Protein AF-A0A2T3A189-F1 (afdb_monomer_lite)

Foldseek 3Di:
DEADDFDFDAACPDPLNVVLLVQLLVQLVNPPDDPVCSVVSLVPGDPVSNVRSNVRDDDLPDPCHPVDSDDDHDPCPPRNHGVVVCVVVVNDDDDDDDYDYDPQNPDDDD

InterPro domains:
  IPR029058 Alpha/Beta hydrolase fold [G3DSA:3.40.50.1820] (1-105)
  IPR029058 Alpha/Beta hydrolase fold [SSF53474] (2-104)

Structure (mmCIF, N/CA/C/O backbone):
data_AF-A0A2T3A189-F1
#
_entry.id   AF-A0A2T3A189-F1
#
loop_
_atom_site.group_PDB
_atom_site.id
_atom_site.type_symbol
_atom_site.label_atom_id
_atom_site.label_alt_id
_atom_site.label_comp_id
_atom_site.label_asym_id
_atom_site.label_entity_id
_atom_site.label_seq_id
_atom_site.pdbx_PDB_ins_code
_atom_site.Cartn_x
_atom_site.Cartn_y
_atom_site.Cartn_z
_atom_site.occupancy
_atom_site.B_iso_or_equiv
_atom_site.auth_seq_id
_atom_site.auth_comp_id
_atom_site.auth_asym_id
_atom_site.auth_atom_id
_atom_site.pdbx_PDB_model_num
ATOM 1 N N . MET A 1 1 ? 0.989 -3.117 -21.822 1.00 95.06 1 MET A N 1
ATOM 2 C CA . MET A 1 1 ? 0.870 -2.236 -20.642 1.00 95.06 1 MET A CA 1
ATOM 3 C C . MET A 1 1 ? 0.143 -0.988 -21.098 1.00 95.06 1 MET A C 1
ATOM 5 O O . MET A 1 1 ? 0.735 -0.212 -21.836 1.00 95.06 1 MET A O 1
ATOM 9 N N . ASP A 1 2 ? -1.116 -0.817 -20.705 1.00 96.38 2 ASP A N 1
ATOM 10 C CA . ASP A 1 2 ? -1.918 0.349 -21.089 1.00 96.38 2 ASP A CA 1
ATOM 11 C C . ASP A 1 2 ? -2.058 1.272 -19.880 1.00 96.38 2 ASP A C 1
ATOM 13 O O . ASP A 1 2 ? -2.720 0.930 -18.903 1.00 96.38 2 ASP A O 1
ATOM 17 N N . SER A 1 3 ? -1.374 2.417 -19.934 1.00 93.12 3 SER A N 1
ATOM 18 C CA . SER A 1 3 ? -1.389 3.460 -18.898 1.00 93.12 3 SER A CA 1
ATOM 19 C C . SER A 1 3 ? -0.945 3.010 -17.507 1.00 93.12 3 SER A C 1
ATOM 21 O O . SER A 1 3 ? -1.558 3.314 -16.485 1.00 93.12 3 SER A O 1
ATOM 23 N N . GLY A 1 4 ? 0.186 2.311 -17.462 1.00 91.62 4 GLY A N 1
ATOM 24 C CA . GLY A 1 4 ? 0.864 1.988 -16.212 1.00 91.62 4 GLY A CA 1
ATOM 25 C C . GLY A 1 4 ? 2.043 1.045 -16.409 1.00 91.62 4 GLY A C 1
ATOM 26 O O . GLY A 1 4 ? 1.989 0.134 -17.234 1.00 91.62 4 GLY A O 1
ATOM 27 N N . SER A 1 5 ? 3.109 1.260 -15.638 1.00 94.31 5 SER A N 1
ATOM 28 C CA . SER A 1 5 ? 4.288 0.388 -15.606 1.00 94.31 5 SER A CA 1
ATOM 29 C C . SER A 1 5 ? 4.966 0.427 -14.231 1.00 94.31 5 SER A C 1
ATOM 31 O O . SER A 1 5 ? 4.543 -0.252 -13.296 1.00 94.31 5 SER A O 1
ATOM 33 N N . ILE A 1 6 ? 6.005 1.245 -14.086 1.00 94.12 6 ILE A N 1
ATOM 34 C CA . ILE A 1 6 ? 6.778 1.449 -12.866 1.00 94.12 6 ILE A CA 1
ATOM 35 C C . ILE A 1 6 ? 6.020 2.433 -11.975 1.00 94.12 6 ILE A C 1
ATOM 37 O O . ILE A 1 6 ? 5.818 3.590 -12.332 1.00 94.12 6 ILE A O 1
ATOM 41 N N . THR A 1 7 ? 5.651 1.987 -10.777 1.00 92.50 7 THR A N 1
ATOM 42 C CA . THR A 1 7 ? 5.120 2.857 -9.722 1.00 92.50 7 THR A CA 1
ATOM 43 C C . THR A 1 7 ? 6.076 2.822 -8.545 1.00 92.50 7 THR A C 1
ATOM 45 O O . THR A 1 7 ? 6.262 1.775 -7.925 1.00 92.50 7 THR A O 1
ATOM 48 N N . ALA A 1 8 ? 6.703 3.958 -8.246 1.00 91.38 8 ALA A N 1
ATOM 49 C CA . ALA A 1 8 ? 7.582 4.065 -7.094 1.00 91.38 8 ALA A CA 1
ATOM 50 C C . ALA A 1 8 ? 6.758 4.019 -5.803 1.00 91.38 8 ALA A C 1
ATOM 52 O O . ALA A 1 8 ? 5.827 4.803 -5.620 1.00 91.38 8 ALA A O 1
ATOM 53 N N . THR A 1 9 ? 7.114 3.111 -4.899 1.00 93.44 9 THR A N 1
ATOM 54 C CA . THR A 1 9 ? 6.448 2.971 -3.603 1.00 93.44 9 THR A CA 1
ATOM 55 C C . THR A 1 9 ? 7.463 2.778 -2.484 1.00 93.44 9 THR A C 1
ATOM 57 O O . THR A 1 9 ? 8.554 2.239 -2.680 1.00 93.44 9 THR A O 1
ATOM 60 N N . GLN A 1 10 ? 7.102 3.256 -1.293 1.00 95.81 10 GLN A N 1
ATOM 61 C CA . GLN A 1 10 ? 7.846 2.979 -0.066 1.00 95.81 10 GLN A CA 1
ATOM 62 C C . GLN A 1 10 ? 7.554 1.548 0.423 1.00 95.81 10 GLN A C 1
ATOM 64 O O . GLN A 1 10 ? 6.498 1.007 0.074 1.00 95.81 10 GLN A O 1
ATOM 69 N N . PRO A 1 11 ? 8.434 0.951 1.252 1.00 97.31 11 PRO A N 1
ATOM 70 C CA . PRO A 1 11 ? 8.253 -0.393 1.805 1.00 97.31 11 PRO A CA 1
ATOM 71 C C . PRO A 1 11 ? 6.915 -0.610 2.522 1.00 97.31 11 PRO A C 1
ATOM 73 O O . PRO A 1 11 ? 6.253 0.338 2.953 1.00 97.31 11 PRO A O 1
ATOM 76 N N . VAL A 1 12 ? 6.525 -1.874 2.687 1.00 97.69 12 VAL A N 1
ATOM 77 C CA . VAL A 1 12 ? 5.269 -2.267 3.349 1.00 97.69 12 VAL A CA 1
ATOM 78 C C . VAL A 1 12 ? 5.194 -1.832 4.820 1.00 97.69 12 VAL A C 1
ATOM 80 O O . VAL A 1 12 ? 4.106 -1.604 5.323 1.00 97.69 12 VAL A O 1
ATOM 83 N N . ASN A 1 13 ? 6.336 -1.633 5.482 1.00 96.19 13 ASN A N 1
ATOM 84 C CA . ASN A 1 13 ? 6.448 -1.148 6.863 1.00 96.19 13 ASN A CA 1
ATOM 85 C C . ASN A 1 13 ? 6.806 0.350 6.960 1.00 96.19 13 ASN A C 1
ATOM 87 O O . ASN A 1 13 ? 7.318 0.810 7.977 1.00 96.19 13 ASN A O 1
ATOM 91 N N . SER A 1 14 ? 6.605 1.115 5.883 1.00 97.69 14 SER A N 1
ATOM 92 C CA . SER A 1 14 ? 6.781 2.574 5.897 1.00 97.69 14 SER A CA 1
ATOM 93 C C . SER A 1 14 ? 5.737 3.276 6.772 1.00 97.69 14 SER A C 1
ATOM 95 O O . SER A 1 14 ? 4.636 2.756 6.934 1.00 97.69 14 SER A O 1
ATOM 97 N N . VAL A 1 15 ? 6.034 4.509 7.204 1.00 98.19 15 VAL A N 1
ATOM 98 C CA . VAL A 1 15 ? 5.102 5.382 7.950 1.00 98.19 15 VAL A CA 1
ATOM 99 C C . VAL A 1 15 ? 3.721 5.438 7.292 1.00 98.19 15 VAL A C 1
ATOM 101 O O . VAL A 1 15 ? 2.741 5.085 7.931 1.00 98.19 15 VAL A O 1
ATOM 104 N N . LYS A 1 16 ? 3.639 5.737 5.986 1.00 96.50 16 LYS A N 1
ATOM 105 C CA . LYS A 1 16 ? 2.348 5.798 5.278 1.00 96.50 16 LYS A CA 1
ATOM 106 C C . LYS A 1 16 ? 1.572 4.477 5.340 1.00 96.50 16 LYS A C 1
ATOM 108 O O . LYS A 1 16 ? 0.354 4.484 5.411 1.00 96.50 16 LYS A O 1
ATOM 113 N N . ALA A 1 17 ? 2.252 3.338 5.227 1.00 97.50 17 ALA A N 1
ATOM 114 C CA . ALA A 1 17 ? 1.573 2.042 5.258 1.00 97.50 17 ALA A CA 1
ATOM 115 C C . ALA A 1 17 ? 1.062 1.711 6.668 1.00 97.50 17 ALA A C 1
ATOM 117 O O . ALA A 1 17 ? -0.043 1.195 6.804 1.00 97.50 17 ALA A O 1
ATOM 118 N N . GLN A 1 18 ? 1.844 2.067 7.690 1.00 97.81 18 GLN A N 1
ATOM 119 C CA . GLN A 1 18 ? 1.455 1.920 9.086 1.00 97.81 18 GLN A CA 1
ATOM 120 C C . GLN A 1 18 ? 0.265 2.822 9.436 1.00 97.81 18 GLN A C 1
ATOM 122 O O . GLN A 1 18 ? -0.690 2.338 10.021 1.00 97.81 18 GLN A O 1
ATOM 127 N N . GLU A 1 19 ? 0.260 4.084 8.996 1.00 97.75 19 GLU A N 1
ATOM 128 C CA . GLU A 1 19 ? -0.858 5.019 9.209 1.00 97.75 19 GLU A CA 1
ATOM 129 C C . GLU A 1 19 ? -2.174 4.508 8.604 1.00 97.75 19 GLU A C 1
ATOM 131 O O . GLU A 1 19 ? -3.226 4.597 9.236 1.00 97.75 19 GLU A O 1
ATOM 136 N N . ILE A 1 20 ? -2.125 3.938 7.393 1.00 98.12 20 ILE A N 1
ATOM 137 C CA . ILE A 1 20 ? -3.301 3.318 6.762 1.00 98.12 20 ILE A CA 1
ATOM 138 C C . ILE A 1 20 ? -3.781 2.111 7.577 1.00 98.12 20 ILE A C 1
ATOM 140 O O . ILE A 1 20 ? -4.969 2.020 7.875 1.00 98.12 20 ILE A O 1
ATOM 144 N N . PHE A 1 21 ? -2.871 1.223 7.991 1.00 98.19 21 PHE A N 1
ATOM 145 C CA . PHE A 1 21 ? -3.216 0.068 8.824 1.00 98.19 21 PHE A CA 1
ATOM 146 C C . PHE A 1 21 ? -3.810 0.479 10.180 1.00 98.19 21 PHE A C 1
ATOM 148 O O . PHE A 1 21 ? -4.812 -0.084 10.611 1.00 98.19 21 PHE A O 1
ATOM 155 N N . ASP A 1 22 ? -3.228 1.478 10.841 1.00 98.19 22 ASP A N 1
ATOM 156 C CA . ASP A 1 22 ? -3.706 1.965 12.134 1.00 98.19 22 ASP A CA 1
ATOM 157 C C . ASP A 1 22 ? -5.098 2.602 12.013 1.00 98.19 22 ASP A C 1
ATOM 159 O O . ASP A 1 22 ? -5.945 2.378 12.878 1.00 98.19 22 ASP A O 1
ATOM 163 N N . THR A 1 23 ? -5.372 3.304 10.907 1.00 98.19 23 THR A N 1
ATOM 164 C CA . THR A 1 23 ? -6.704 3.861 10.603 1.00 98.19 23 THR A CA 1
ATOM 165 C C . THR A 1 23 ? -7.755 2.756 10.448 1.00 98.19 23 THR A C 1
ATOM 167 O O . THR A 1 23 ? -8.860 2.872 10.977 1.00 98.19 23 THR A O 1
ATOM 170 N N . GLU A 1 24 ? -7.423 1.658 9.762 1.00 98.00 24 GLU A N 1
ATOM 171 C CA . GLU A 1 24 ? -8.317 0.496 9.642 1.00 98.00 24 GLU A CA 1
ATOM 172 C C . GLU A 1 24 ? -8.556 -0.184 10.993 1.00 98.00 24 GLU A C 1
ATOM 174 O O . GLU A 1 24 ? -9.690 -0.522 11.328 1.00 98.00 24 GLU A O 1
ATOM 179 N N . VAL A 1 25 ? -7.498 -0.369 11.789 1.00 98.44 25 VAL A N 1
ATOM 180 C CA . VAL A 1 25 ? -7.589 -0.939 13.141 1.00 98.44 25 VAL A CA 1
ATOM 181 C C . VAL A 1 25 ? -8.496 -0.093 14.030 1.00 98.44 25 VAL A C 1
ATOM 183 O O . VAL A 1 25 ? -9.301 -0.649 14.779 1.00 98.44 25 VAL A O 1
ATOM 186 N N . GLU A 1 26 ? -8.384 1.232 13.953 1.00 98.44 26 GLU A N 1
ATOM 187 C CA . GLU A 1 26 ? -9.259 2.163 14.664 1.00 98.44 26 GLU A CA 1
ATOM 188 C C . GLU A 1 26 ? -10.709 2.042 14.206 1.00 98.44 26 GLU A C 1
ATOM 190 O O . GLU A 1 26 ? -11.593 1.811 15.034 1.00 98.44 26 GLU A O 1
ATOM 195 N N . ALA A 1 27 ? -10.949 2.102 12.898 1.00 98.31 27 ALA A N 1
ATOM 196 C CA . ALA A 1 27 ? -12.289 2.025 12.330 1.00 98.31 27 ALA A CA 1
ATOM 197 C C . ALA A 1 27 ? -12.987 0.678 12.600 1.00 98.31 27 ALA A C 1
ATOM 199 O O . ALA A 1 27 ? -14.206 0.637 12.754 1.00 98.31 27 ALA A O 1
ATOM 200 N N . ALA A 1 28 ? -12.226 -0.415 12.703 1.00 98.19 28 ALA A N 1
ATOM 201 C CA . ALA A 1 28 ? -12.736 -1.745 13.032 1.00 98.19 28 ALA A CA 1
ATOM 202 C C . ALA A 1 28 ? -12.921 -1.989 14.544 1.00 98.19 28 ALA A C 1
ATOM 204 O O . ALA A 1 28 ? -13.368 -3.066 14.938 1.00 98.19 28 ALA A O 1
ATOM 205 N N . GLY A 1 29 ? -12.548 -1.037 15.409 1.00 97.88 29 GLY A N 1
ATOM 206 C CA . GLY A 1 29 ? -12.627 -1.197 16.866 1.00 97.88 29 GLY A CA 1
ATOM 207 C C . GLY A 1 29 ? -11.563 -2.131 17.461 1.00 97.88 29 GLY A C 1
ATOM 208 O O . GLY A 1 29 ? -11.740 -2.655 18.560 1.00 97.88 29 GLY A O 1
ATOM 209 N N . CYS A 1 30 ? -10.445 -2.337 16.762 1.00 98.38 30 CYS A N 1
ATOM 210 C CA . CYS A 1 30 ? -9.372 -3.260 17.143 1.00 98.38 30 CYS A CA 1
ATOM 211 C C . CYS A 1 30 ? -8.202 -2.599 17.902 1.00 98.38 30 CYS A C 1
ATOM 213 O O . CYS A 1 30 ? -7.171 -3.234 18.122 1.00 98.38 30 CYS A O 1
ATOM 215 N N . THR A 1 31 ? -8.331 -1.340 18.329 1.00 97.06 31 THR A N 1
ATOM 216 C CA . THR A 1 31 ? -7.251 -0.567 18.983 1.00 97.06 31 THR A CA 1
ATOM 217 C C . THR A 1 31 ? -6.861 -1.070 20.367 1.00 97.06 31 THR A C 1
ATOM 219 O O . THR A 1 31 ? -5.726 -0.864 20.788 1.00 97.06 31 THR A O 1
ATOM 222 N N . SER A 1 32 ? -7.773 -1.740 21.073 1.00 95.50 32 SER A N 1
ATOM 223 C CA . SER A 1 32 ? -7.519 -2.310 22.402 1.00 95.50 32 SER A CA 1
ATOM 224 C C . SER A 1 32 ? -6.710 -3.612 22.361 1.00 95.50 32 SER A C 1
ATOM 226 O O . SER A 1 32 ? -6.222 -4.064 23.399 1.00 95.50 32 SER A O 1
ATOM 228 N N . ALA A 1 33 ? -6.551 -4.221 21.182 1.00 95.69 33 ALA A N 1
ATOM 229 C CA . ALA A 1 33 ? -5.691 -5.380 21.008 1.00 95.69 33 ALA A CA 1
ATOM 230 C C . ALA A 1 33 ? -4.213 -4.976 21.123 1.00 95.69 33 ALA A C 1
ATOM 232 O O . ALA A 1 33 ? -3.803 -3.912 20.658 1.00 95.69 33 ALA A O 1
ATOM 233 N N . ALA A 1 34 ? -3.390 -5.863 21.688 1.00 95.56 34 ALA A N 1
ATOM 234 C CA . ALA A 1 34 ? -1.938 -5.717 21.612 1.00 95.56 34 ALA A CA 1
ATOM 235 C C . ALA A 1 34 ? -1.489 -5.630 20.142 1.00 95.56 34 ALA A C 1
ATOM 237 O O . ALA A 1 34 ? -2.101 -6.260 19.279 1.00 95.56 34 ALA A O 1
ATOM 238 N N . ASP A 1 35 ? -0.399 -4.912 19.854 1.00 92.12 35 ASP A N 1
ATOM 239 C CA . ASP A 1 35 ? 0.045 -4.666 18.472 1.00 92.12 35 ASP A CA 1
ATOM 240 C C . ASP A 1 35 ? 0.211 -5.952 17.650 1.00 92.12 35 ASP A C 1
ATOM 242 O O . ASP A 1 35 ? -0.241 -6.032 16.509 1.00 92.12 35 ASP A O 1
ATOM 246 N N . SER A 1 36 ? 0.773 -7.000 18.258 1.00 93.62 36 SER A N 1
ATOM 247 C CA . SER A 1 36 ? 0.948 -8.314 17.628 1.00 93.62 36 SER A CA 1
ATOM 248 C C . SER A 1 36 ? -0.362 -9.066 17.352 1.00 93.62 36 SER A C 1
ATOM 250 O O . SER A 1 36 ? -0.352 -10.026 16.586 1.00 93.62 36 SER A O 1
ATOM 252 N N . ALA A 1 37 ? -1.481 -8.641 17.946 1.00 96.69 37 ALA A N 1
ATOM 253 C CA . ALA A 1 37 ? -2.803 -9.257 17.830 1.00 96.69 37 ALA A CA 1
ATOM 254 C C . ALA A 1 37 ? -3.816 -8.406 17.041 1.00 96.69 37 ALA A C 1
ATOM 256 O O . ALA A 1 37 ? -4.902 -8.898 16.731 1.00 96.69 37 ALA A O 1
ATOM 257 N N . LYS A 1 38 ? -3.485 -7.158 16.672 1.00 97.94 38 LYS A N 1
ATOM 258 C CA . LYS A 1 38 ? -4.367 -6.270 15.884 1.00 97.94 38 LYS A CA 1
ATOM 259 C C . LYS A 1 38 ? -4.830 -6.920 14.580 1.00 97.94 38 LYS A C 1
ATOM 261 O O . LYS A 1 38 ? -6.010 -6.879 14.246 1.00 97.94 38 LYS A O 1
ATOM 266 N N . LEU A 1 39 ? -3.920 -7.596 13.881 1.00 97.94 39 LEU A N 1
ATOM 267 C CA . LEU A 1 39 ? -4.242 -8.298 12.639 1.00 97.94 39 LEU A CA 1
ATOM 268 C C . LEU A 1 39 ? -5.208 -9.474 12.858 1.00 97.94 39 LEU A C 1
ATOM 270 O O . LEU A 1 39 ? -6.090 -9.712 12.038 1.00 97.94 39 LEU A O 1
ATOM 274 N N . ASP A 1 40 ? -5.069 -10.201 13.965 1.00 98.31 40 ASP A N 1
ATOM 275 C CA . ASP A 1 40 ? -5.988 -11.291 14.300 1.00 98.31 40 ASP A CA 1
ATOM 276 C C . ASP A 1 40 ? -7.357 -10.774 14.745 1.00 98.31 40 ASP A C 1
ATOM 278 O O . ASP A 1 40 ? -8.364 -11.424 14.472 1.00 98.31 40 ASP A O 1
ATOM 282 N N . CYS A 1 41 ? -7.412 -9.596 15.371 1.00 98.44 41 CYS A N 1
ATOM 283 C CA . CYS A 1 41 ? -8.666 -8.901 15.644 1.00 98.44 41 CYS A CA 1
ATOM 284 C C . CYS A 1 41 ? -9.397 -8.550 14.340 1.00 98.44 41 CYS A C 1
ATOM 286 O O . CYS A 1 41 ? -10.550 -8.947 14.170 1.00 98.44 41 CYS A O 1
ATOM 288 N N . LEU A 1 42 ? -8.705 -7.928 13.376 1.00 98.50 42 LEU A N 1
ATOM 289 C CA . LEU A 1 42 ? -9.272 -7.596 12.061 1.00 98.50 42 LEU A CA 1
ATOM 290 C C . LEU A 1 42 ? -9.812 -8.824 11.313 1.00 98.50 42 LEU A C 1
ATOM 292 O O . LEU A 1 42 ? -10.797 -8.725 10.596 1.00 98.50 42 LEU A O 1
ATOM 296 N N . ARG A 1 43 ? -9.206 -10.003 11.487 1.00 98.31 43 ARG A N 1
ATOM 297 C CA . ARG A 1 43 ? -9.691 -11.252 10.869 1.00 98.31 43 ARG A CA 1
ATOM 298 C C . ARG A 1 43 ? -10.968 -11.813 11.500 1.00 98.31 43 ARG A C 1
ATOM 300 O O . ARG A 1 43 ? -11.547 -12.738 10.935 1.00 98.31 43 ARG A O 1
ATOM 307 N N . ARG A 1 44 ? -11.354 -11.343 12.688 1.00 98.19 44 ARG A N 1
ATOM 308 C CA . ARG A 1 44 ? -12.486 -11.872 13.469 1.00 98.19 44 ARG A CA 1
ATOM 309 C C . ARG A 1 44 ? -13.720 -10.980 13.447 1.00 98.19 44 ARG A C 1
ATOM 311 O O . ARG A 1 44 ? -14.780 -11.463 13.838 1.00 98.19 44 ARG A O 1
ATOM 318 N N . VAL A 1 45 ? -13.592 -9.714 13.047 1.00 98.31 45 VAL A N 1
ATOM 319 C CA . VAL A 1 45 ? -14.762 -8.845 12.873 1.00 98.31 45 VAL A CA 1
ATOM 320 C C . VAL A 1 45 ? -15.628 -9.368 11.725 1.00 98.31 45 VAL A C 1
ATOM 322 O O . VAL A 1 45 ? -15.151 -10.094 10.848 1.00 98.31 45 VAL A O 1
ATOM 325 N N . ASP A 1 46 ? -16.915 -9.039 11.741 1.00 98.44 46 ASP A N 1
ATOM 326 C CA . ASP A 1 46 ? -17.804 -9.396 10.642 1.00 98.44 46 ASP A CA 1
ATOM 327 C C . ASP A 1 46 ? -17.437 -8.638 9.355 1.00 98.44 46 ASP A C 1
ATOM 329 O O . ASP A 1 46 ? -16.712 -7.638 9.363 1.00 98.44 46 ASP A O 1
ATOM 333 N N . TYR A 1 47 ? -17.944 -9.140 8.231 1.00 98.38 47 TYR A N 1
ATOM 334 C CA . TYR A 1 47 ? -17.637 -8.599 6.913 1.00 98.38 47 TYR A CA 1
ATOM 335 C C . TYR A 1 47 ? -17.968 -7.108 6.788 1.00 98.38 47 TYR A C 1
ATOM 337 O O . TYR A 1 47 ? -17.143 -6.367 6.258 1.00 98.38 47 TYR A O 1
ATOM 345 N N . ASP A 1 48 ? -19.130 -6.661 7.274 1.00 98.62 48 ASP A N 1
ATOM 346 C CA . ASP A 1 48 ? -19.555 -5.269 7.107 1.00 98.62 48 ASP A CA 1
ATOM 347 C C . ASP A 1 48 ? -18.681 -4.336 7.949 1.00 98.62 48 ASP A C 1
ATOM 349 O O . ASP A 1 48 ? -18.269 -3.276 7.474 1.00 98.62 48 ASP A O 1
ATOM 353 N N . THR A 1 49 ? -18.308 -4.752 9.163 1.00 98.50 49 THR A N 1
ATOM 354 C CA . THR A 1 49 ? -17.340 -4.022 9.992 1.00 98.50 49 THR A CA 1
ATOM 355 C C . THR A 1 49 ? -15.993 -3.881 9.283 1.00 98.50 49 THR A C 1
ATOM 357 O O . THR A 1 49 ? -15.465 -2.772 9.176 1.00 98.50 49 THR A O 1
ATOM 360 N N . PHE A 1 50 ? -15.446 -4.976 8.742 1.00 98.50 50 PHE A N 1
ATOM 361 C CA . PHE A 1 50 ? -14.171 -4.923 8.024 1.00 98.50 50 PHE A CA 1
ATOM 362 C C . PHE A 1 50 ? -14.262 -4.089 6.740 1.00 98.50 50 PHE A C 1
ATOM 364 O O . PHE A 1 50 ? -13.388 -3.267 6.475 1.00 98.50 50 PHE A O 1
ATOM 371 N N . ALA A 1 51 ? -15.320 -4.267 5.946 1.00 98.31 51 ALA A N 1
ATOM 372 C CA . ALA A 1 51 ? -15.517 -3.540 4.697 1.00 98.31 51 ALA A CA 1
ATOM 373 C C . ALA A 1 51 ? -15.643 -2.032 4.940 1.00 98.31 51 ALA A C 1
ATOM 375 O O . ALA A 1 51 ? -15.060 -1.242 4.198 1.00 98.31 51 ALA A O 1
ATOM 376 N N . ASN A 1 52 ? -16.354 -1.620 5.990 1.00 98.25 52 ASN A N 1
ATOM 377 C CA . ASN A 1 52 ? -16.446 -0.213 6.368 1.00 98.25 52 ASN A CA 1
ATOM 378 C C . ASN A 1 52 ? -15.092 0.330 6.842 1.00 98.25 52 ASN A C 1
ATOM 380 O O . ASN A 1 52 ? -14.697 1.413 6.416 1.00 98.25 52 ASN A O 1
ATOM 384 N N . ALA A 1 53 ? -14.348 -0.434 7.648 1.00 98.19 53 ALA A N 1
ATOM 385 C CA . ALA A 1 53 ? -13.023 -0.037 8.117 1.00 98.19 53 ALA A CA 1
ATOM 386 C C . ALA A 1 53 ? -12.010 0.129 6.970 1.00 98.19 53 ALA A C 1
ATOM 388 O O . ALA A 1 53 ? -11.349 1.162 6.881 1.00 98.19 53 ALA A O 1
ATOM 389 N N . ALA A 1 54 ? -11.948 -0.830 6.042 1.00 97.44 54 ALA A N 1
ATOM 390 C CA . ALA A 1 54 ? -11.074 -0.781 4.866 1.00 97.44 54 ALA A CA 1
ATOM 391 C C . ALA A 1 54 ? -11.456 0.332 3.869 1.00 97.44 54 ALA A C 1
ATOM 393 O O . ALA A 1 54 ? -10.636 0.797 3.084 1.00 97.44 54 ALA A O 1
ATOM 394 N N . ASN A 1 55 ? -12.703 0.804 3.886 1.00 96.75 55 ASN A N 1
ATOM 395 C CA . ASN A 1 55 ? -13.113 1.955 3.080 1.00 96.75 55 ASN A CA 1
ATOM 396 C C . ASN A 1 55 ? -12.991 3.294 3.830 1.00 96.75 55 ASN A C 1
ATOM 398 O O . ASN A 1 55 ? -13.223 4.343 3.230 1.00 96.75 55 ASN A O 1
ATOM 402 N N . ASN A 1 56 ? -12.580 3.292 5.103 1.00 96.25 56 ASN A N 1
ATOM 403 C CA . ASN A 1 56 ? -12.413 4.494 5.924 1.00 96.25 56 ASN A CA 1
ATOM 404 C C . ASN A 1 56 ? -11.014 5.128 5.785 1.00 96.25 56 ASN A C 1
ATOM 406 O O . ASN A 1 56 ? -10.420 5.604 6.750 1.00 96.25 56 ASN A O 1
ATOM 410 N N . VAL A 1 57 ? -10.464 5.126 4.572 1.00 96.75 57 VAL A N 1
ATOM 411 C CA . VAL A 1 57 ? -9.148 5.691 4.239 1.00 96.75 57 VAL A CA 1
ATOM 412 C C . VAL A 1 57 ? -9.247 6.535 2.964 1.00 96.75 57 VAL A C 1
AT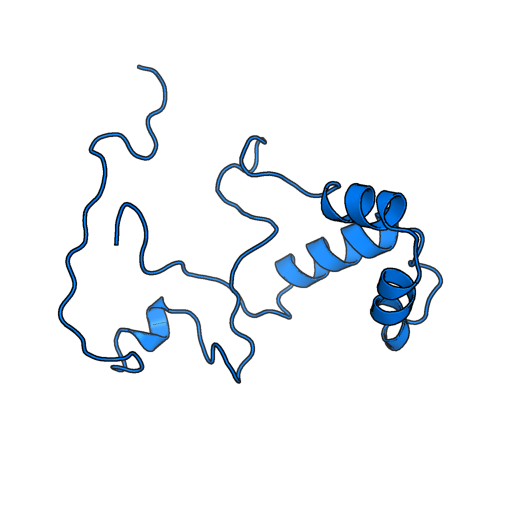OM 414 O O . VAL A 1 57 ? -10.191 6.365 2.189 1.00 96.75 57 VAL A O 1
ATOM 417 N N . PRO A 1 58 ? -8.299 7.453 2.686 1.00 96.31 58 PRO A N 1
ATOM 418 C CA . PRO A 1 58 ? -8.374 8.289 1.492 1.00 96.31 58 PRO A CA 1
ATOM 419 C C . PRO A 1 58 ? -8.469 7.465 0.198 1.00 96.31 58 PRO A C 1
ATOM 421 O O . PRO A 1 58 ? -7.613 6.623 -0.093 1.00 96.31 58 PRO A O 1
ATOM 424 N N . ALA A 1 59 ? -9.509 7.729 -0.593 1.00 91.69 59 ALA A N 1
ATOM 425 C CA . ALA A 1 59 ? -9.752 7.088 -1.881 1.00 91.69 59 ALA A CA 1
ATOM 426 C C . ALA A 1 59 ? -9.230 7.941 -3.047 1.00 91.69 59 ALA A C 1
ATOM 428 O O . ALA A 1 59 ? -9.040 9.153 -2.925 1.00 91.69 59 ALA A O 1
ATOM 429 N N . TYR A 1 60 ? -9.049 7.320 -4.214 1.00 90.44 60 TYR A N 1
ATOM 430 C CA . TYR A 1 60 ? -8.482 8.001 -5.384 1.00 90.44 60 TYR A CA 1
ATOM 431 C C . TYR A 1 60 ? -9.391 9.083 -5.991 1.00 90.44 60 TYR A C 1
ATOM 433 O O . TYR A 1 60 ? -8.908 9.963 -6.698 1.00 90.44 60 TYR A O 1
ATOM 441 N N . LEU A 1 61 ? -10.698 9.027 -5.712 1.00 90.94 61 LEU A N 1
ATOM 442 C CA . LEU A 1 61 ? -11.668 10.064 -6.084 1.00 90.94 61 LEU A CA 1
ATOM 443 C C . LEU A 1 61 ? -11.714 11.228 -5.076 1.00 90.94 61 LEU A C 1
ATOM 445 O O . LEU A 1 61 ? -12.458 12.183 -5.277 1.00 90.94 61 LEU A O 1
ATOM 449 N N . GLY A 1 62 ? -10.946 11.150 -3.985 1.00 90.94 62 GLY A N 1
ATOM 450 C CA . GLY A 1 62 ? -10.836 12.201 -2.978 1.00 90.94 62 GLY A CA 1
ATOM 451 C C . GLY A 1 62 ? -9.730 13.215 -3.279 1.00 90.94 62 GLY A C 1
ATOM 452 O O . GLY A 1 62 ? -9.025 13.139 -4.285 1.00 90.94 62 GLY A O 1
ATOM 453 N N . HIS A 1 63 ? -9.528 14.151 -2.349 1.00 92.31 63 HIS A N 1
ATOM 454 C CA . HIS A 1 63 ? -8.531 15.223 -2.474 1.00 92.31 63 HIS A CA 1
ATOM 455 C C . HIS A 1 63 ? -7.094 14.711 -2.676 1.00 92.31 63 HIS A C 1
ATOM 457 O O . HIS A 1 63 ? -6.298 15.327 -3.379 1.00 92.31 63 HIS A O 1
ATOM 463 N N . THR A 1 64 ? -6.750 13.566 -2.085 1.00 93.12 64 THR A N 1
ATOM 464 C CA . THR A 1 64 ? -5.423 12.948 -2.226 1.00 93.12 64 THR A CA 1
ATOM 465 C C . THR A 1 64 ? -5.181 12.346 -3.612 1.00 93.12 64 THR A C 1
ATOM 467 O O . THR A 1 64 ? -4.037 12.030 -3.934 1.00 93.12 64 THR A O 1
ATOM 470 N N . SER A 1 65 ? -6.224 12.204 -4.439 1.00 93.12 65 SER A N 1
ATOM 471 C CA . SER A 1 65 ? -6.152 11.692 -5.808 1.00 93.12 65 SER A CA 1
ATOM 472 C C . SER A 1 65 ? -5.288 10.420 -5.900 1.00 93.12 65 SER A C 1
ATOM 474 O O . SER A 1 65 ? -5.468 9.481 -5.126 1.00 93.12 65 SER A O 1
ATOM 476 N N . LEU A 1 66 ? -4.297 10.386 -6.791 1.00 92.81 66 LEU A N 1
ATOM 477 C CA . LEU A 1 66 ? -3.408 9.243 -7.024 1.00 92.81 66 LEU A CA 1
ATOM 478 C C . LEU A 1 66 ? -2.429 8.926 -5.878 1.00 92.81 66 LEU A C 1
ATOM 480 O O . LEU A 1 66 ? -1.609 8.016 -6.007 1.00 92.81 66 LEU A O 1
ATOM 484 N N . ALA A 1 67 ? -2.492 9.621 -4.739 1.00 93.44 67 ALA A N 1
ATOM 485 C CA . ALA A 1 67 ? -1.733 9.257 -3.546 1.00 93.44 67 ALA A CA 1
ATOM 486 C C . ALA A 1 67 ? -2.373 8.063 -2.808 1.00 93.44 67 ALA A C 1
ATOM 488 O O . ALA A 1 67 ? -2.673 8.150 -1.617 1.00 93.44 67 ALA A O 1
ATOM 489 N N . PHE A 1 68 ? -2.521 6.931 -3.500 1.00 93.75 68 PHE A N 1
ATOM 490 C CA . PHE A 1 68 ? -3.264 5.749 -3.056 1.00 93.75 68 PHE A CA 1
ATOM 491 C C . PHE A 1 68 ? -2.925 5.278 -1.632 1.00 93.75 68 PHE A C 1
ATOM 493 O O . PHE A 1 68 ? -1.749 5.212 -1.247 1.00 93.75 6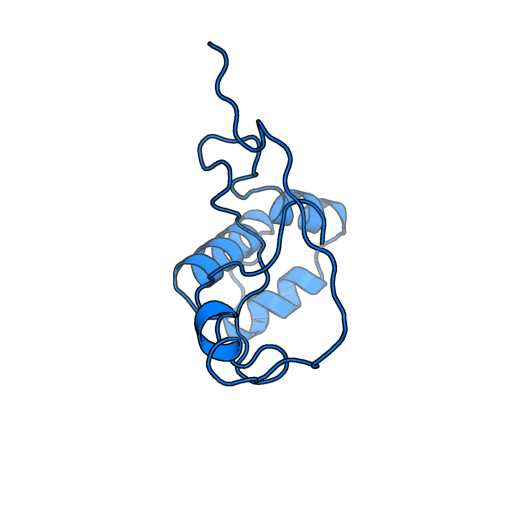8 PHE A O 1
ATOM 500 N N . SER A 1 69 ? -3.966 4.907 -0.881 1.00 96.94 69 SER A N 1
ATOM 501 C CA . SER A 1 69 ? -3.866 4.216 0.413 1.00 96.94 69 SER A CA 1
ATOM 502 C C . SER A 1 69 ? -3.369 2.780 0.221 1.00 96.94 69 SER A C 1
ATOM 504 O O . SER A 1 69 ? -2.377 2.373 0.828 1.00 96.94 69 SER A O 1
ATOM 506 N N . TYR A 1 70 ? -3.960 2.069 -0.744 1.00 95.56 70 TYR A N 1
ATOM 507 C CA . TYR A 1 70 ? -3.558 0.724 -1.153 1.00 95.56 70 TYR A CA 1
ATOM 508 C C . TYR A 1 70 ? -2.682 0.756 -2.404 1.00 95.56 70 TYR A C 1
ATOM 510 O O . TYR A 1 70 ? -3.098 1.215 -3.465 1.00 95.56 70 TYR A O 1
ATOM 518 N N . ALA A 1 71 ? -1.460 0.240 -2.292 1.00 93.56 71 ALA A N 1
ATOM 519 C CA . ALA A 1 71 ? -0.529 0.106 -3.406 1.00 93.56 71 ALA A CA 1
ATOM 520 C C . ALA A 1 71 ? 0.362 -1.124 -3.203 1.00 93.56 71 ALA A C 1
ATOM 522 O O . ALA A 1 71 ? 0.602 -1.542 -2.069 1.00 93.56 71 ALA A O 1
ATOM 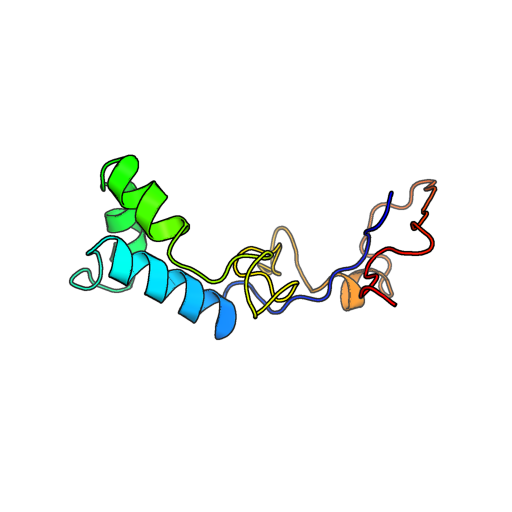523 N N . ARG A 1 72 ? 0.915 -1.680 -4.290 1.00 93.69 72 ARG A N 1
ATOM 524 C CA . ARG A 1 72 ? 1.969 -2.700 -4.177 1.00 93.69 72 ARG A CA 1
ATOM 525 C C . ARG A 1 72 ? 3.231 -2.063 -3.594 1.00 93.69 72 ARG A C 1
ATOM 527 O O . ARG A 1 72 ? 3.783 -1.131 -4.182 1.00 93.69 72 ARG A O 1
ATOM 534 N N . ARG A 1 73 ? 3.686 -2.561 -2.445 1.00 97.12 73 ARG A N 1
ATOM 535 C CA . ARG A 1 73 ? 4.828 -2.031 -1.685 1.00 97.12 73 ARG A CA 1
ATOM 536 C C . ARG A 1 73 ? 5.898 -3.101 -1.499 1.00 97.12 73 ARG A C 1
ATOM 538 O O . ARG A 1 73 ? 5.526 -4.261 -1.330 1.00 97.12 73 ARG A O 1
ATOM 545 N N . PRO A 1 74 ? 7.194 -2.748 -1.535 1.00 97.81 74 PRO A N 1
ATOM 546 C CA . PRO A 1 74 ? 8.258 -3.718 -1.325 1.00 97.81 74 PRO A CA 1
ATOM 547 C C . PRO A 1 74 ? 8.143 -4.420 0.031 1.00 97.81 74 PRO A C 1
ATOM 549 O O . PRO A 1 74 ? 7.980 -3.755 1.055 1.00 97.81 74 PRO A O 1
ATOM 552 N N . ASP A 1 75 ? 8.244 -5.748 0.024 1.00 97.00 75 ASP A N 1
ATOM 553 C CA . ASP A 1 75 ? 8.173 -6.626 1.202 1.00 97.00 75 ASP A CA 1
ATOM 554 C C . ASP A 1 75 ? 9.522 -7.304 1.517 1.00 97.00 75 ASP A C 1
ATOM 556 O O . ASP A 1 75 ? 9.643 -8.023 2.505 1.00 97.00 75 ASP A O 1
ATOM 560 N N . GLY A 1 76 ? 10.539 -7.098 0.671 1.00 95.94 7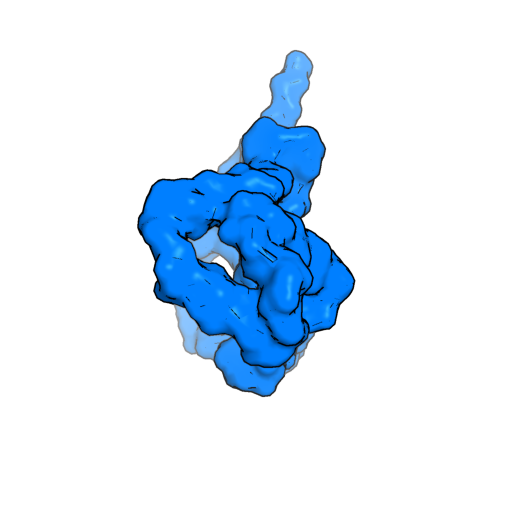6 GLY A N 1
ATOM 561 C CA . GLY A 1 76 ? 11.856 -7.725 0.809 1.00 95.94 76 GLY A CA 1
ATOM 562 C C . GLY A 1 76 ? 11.911 -9.199 0.387 1.00 95.94 76 GLY A C 1
ATOM 563 O O . GLY A 1 76 ? 12.984 -9.796 0.443 1.00 95.94 76 GLY A O 1
ATOM 564 N N . ARG A 1 77 ? 10.797 -9.787 -0.072 1.00 95.44 77 ARG A N 1
ATOM 565 C CA . ARG A 1 77 ? 10.697 -11.201 -0.467 1.00 95.44 77 ARG A CA 1
ATOM 566 C C . ARG A 1 77 ? 10.083 -11.381 -1.852 1.00 95.44 77 ARG A C 1
ATOM 568 O O . ARG A 1 77 ? 10.767 -11.822 -2.767 1.00 95.44 77 ARG A O 1
ATOM 575 N N . THR A 1 78 ? 8.800 -11.067 -1.997 1.00 93.06 78 THR A N 1
ATOM 576 C CA . THR A 1 78 ? 8.045 -11.201 -3.253 1.00 93.06 78 THR A CA 1
ATOM 577 C C . THR A 1 78 ? 8.319 -10.011 -4.162 1.00 93.06 78 THR A C 1
ATOM 579 O O . THR A 1 78 ? 8.503 -10.147 -5.367 1.00 93.06 78 THR A O 1
ATOM 582 N N . PHE A 1 79 ? 8.376 -8.828 -3.559 1.00 93.75 79 PHE A N 1
ATOM 583 C CA . PHE A 1 79 ? 8.672 -7.567 -4.204 1.00 93.75 79 PHE A CA 1
ATOM 584 C C . PHE A 1 79 ? 9.825 -6.927 -3.438 1.00 93.75 79 PHE A C 1
ATOM 586 O O . PHE A 1 79 ? 9.654 -6.249 -2.428 1.00 93.75 79 PHE A O 1
ATOM 593 N N . THR A 1 80 ? 11.039 -7.255 -3.868 1.00 96.25 80 THR A N 1
ATOM 594 C CA . THR A 1 80 ? 12.249 -7.086 -3.052 1.00 96.25 80 THR A CA 1
ATOM 595 C C . THR A 1 80 ? 12.697 -5.634 -2.910 1.00 96.25 80 THR A C 1
ATOM 597 O O . THR A 1 80 ? 13.308 -5.280 -1.906 1.00 96.25 80 THR A O 1
ATOM 600 N N . ALA A 1 81 ? 12.372 -4.782 -3.881 1.00 96.12 81 ALA A N 1
ATOM 601 C CA . ALA A 1 81 ? 12.610 -3.345 -3.844 1.00 96.12 81 ALA A CA 1
ATOM 602 C C . ALA A 1 81 ? 11.579 -2.615 -4.717 1.00 96.12 81 ALA A C 1
ATOM 604 O O . ALA A 1 81 ? 10.797 -3.235 -5.437 1.00 96.12 81 ALA A O 1
ATOM 605 N N . SER A 1 82 ? 11.577 -1.282 -4.656 1.00 95.00 82 SER A N 1
ATOM 606 C CA . SER A 1 82 ? 10.736 -0.459 -5.532 1.00 95.00 82 SER A CA 1
ATOM 607 C C . SER A 1 82 ? 11.077 -0.727 -7.012 1.00 95.00 82 SER A C 1
ATOM 609 O O . SER A 1 82 ? 12.263 -0.855 -7.330 1.00 95.00 82 SER A O 1
ATOM 611 N N . PRO A 1 83 ? 10.101 -0.765 -7.945 1.00 92.50 83 PRO A N 1
ATOM 612 C CA . PRO A 1 83 ? 10.345 -1.050 -9.363 1.00 92.50 83 PRO A CA 1
ATOM 613 C C . PRO A 1 83 ? 11.382 -0.140 -10.011 1.00 92.50 83 PRO A C 1
ATOM 615 O O . PRO A 1 83 ? 12.131 -0.590 -10.872 1.00 92.50 83 PRO A O 1
ATOM 618 N N . GLY A 1 84 ? 11.463 1.119 -9.567 1.00 92.62 84 GLY A N 1
ATOM 619 C CA . GLY A 1 84 ? 12.464 2.072 -10.053 1.00 92.62 84 GLY A CA 1
ATOM 620 C C . GLY A 1 84 ? 13.908 1.673 -9.727 1.00 92.62 84 GLY A C 1
ATOM 621 O O . GLY A 1 84 ? 14.823 2.146 -10.386 1.00 92.62 84 GLY A O 1
ATOM 622 N N . LEU A 1 85 ? 14.117 0.785 -8.748 1.00 94.94 85 LEU A N 1
ATOM 623 C CA . LEU A 1 85 ? 15.421 0.209 -8.399 1.00 94.94 85 LEU A CA 1
ATOM 624 C C . LEU 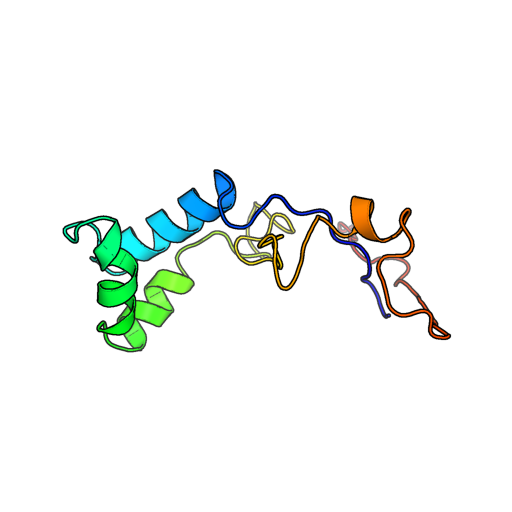A 1 85 ? 15.643 -1.167 -9.048 1.00 94.94 85 LEU A C 1
ATOM 626 O O . LEU A 1 85 ? 16.777 -1.546 -9.336 1.00 94.94 85 LEU A O 1
ATOM 630 N N . LEU A 1 86 ? 14.568 -1.926 -9.281 1.00 95.25 86 LEU A N 1
ATOM 631 C CA . LEU A 1 86 ? 14.647 -3.261 -9.879 1.00 95.25 86 LEU A CA 1
ATOM 632 C C . LEU A 1 86 ? 14.869 -3.212 -11.395 1.00 95.25 86 LEU A C 1
ATOM 634 O O . LEU A 1 86 ? 15.667 -3.989 -11.911 1.00 95.25 86 LEU A O 1
ATOM 638 N N . ALA A 1 87 ? 14.209 -2.291 -12.104 1.00 93.62 87 ALA A N 1
ATOM 639 C CA . ALA A 1 87 ? 14.308 -2.212 -13.561 1.00 93.62 87 ALA A CA 1
ATOM 640 C C . ALA A 1 87 ? 15.738 -1.907 -14.060 1.00 93.62 87 ALA A C 1
ATOM 642 O O . ALA A 1 87 ? 16.210 -2.639 -14.928 1.00 93.62 87 ALA A O 1
ATOM 643 N N . PRO A 1 88 ? 16.490 -0.938 -13.490 1.00 94.69 88 PRO A N 1
ATOM 644 C CA . PRO A 1 88 ? 17.875 -0.684 -13.906 1.00 94.69 88 PRO A CA 1
ATOM 645 C C . PRO A 1 88 ? 18.856 -1.808 -13.548 1.00 94.69 88 PRO A C 1
ATOM 647 O O . PRO A 1 88 ? 19.978 -1.808 -14.035 1.00 94.69 88 PRO A O 1
ATOM 650 N N . THR A 1 89 ? 18.462 -2.733 -12.665 1.00 95.56 89 THR A N 1
ATOM 651 C CA . THR A 1 89 ? 19.291 -3.873 -12.239 1.00 95.56 89 THR A CA 1
ATOM 652 C C . THR A 1 89 ? 18.879 -5.182 -12.908 1.00 95.56 89 THR A C 1
ATOM 654 O O . THR A 1 89 ? 19.283 -6.246 -12.447 1.00 95.56 89 THR A O 1
ATOM 657 N N . GLU A 1 90 ? 18.054 -5.109 -13.962 1.00 94.44 90 GLU A N 1
ATOM 658 C CA . GLU A 1 90 ? 17.584 -6.262 -14.747 1.00 94.44 90 GLU A CA 1
ATOM 659 C C . GLU A 1 90 ? 16.869 -7.329 -13.899 1.00 94.44 90 GLU A C 1
ATOM 661 O O . GLU A 1 90 ? 16.758 -8.496 -14.266 1.00 94.44 90 GLU A O 1
ATOM 666 N N . LYS A 1 91 ? 16.313 -6.925 -12.749 1.00 95.69 91 LYS A N 1
ATOM 667 C CA . LYS A 1 91 ? 15.547 -7.802 -11.853 1.00 95.69 91 LYS A CA 1
ATOM 668 C C . LYS A 1 91 ? 14.076 -7.859 -12.257 1.00 95.69 91 LYS A C 1
ATOM 670 O O . LYS A 1 91 ? 13.185 -7.547 -11.466 1.00 95.69 91 LYS A O 1
ATOM 675 N N . TYR A 1 92 ? 13.830 -8.240 -13.502 1.00 94.88 92 TYR A N 1
ATOM 676 C CA . TYR A 1 92 ? 12.508 -8.478 -14.074 1.00 94.88 92 TYR A CA 1
ATOM 677 C C . TYR A 1 92 ? 12.612 -9.567 -15.150 1.00 94.88 92 TYR A C 1
ATOM 679 O O . TYR A 1 92 ? 13.702 -9.893 -15.608 1.00 94.88 92 TYR A O 1
ATOM 687 N N . ALA A 1 93 ? 11.488 -10.167 -15.540 1.00 96.75 93 ALA A N 1
ATOM 688 C CA . ALA A 1 93 ? 11.492 -11.126 -16.640 1.00 96.75 93 ALA A CA 1
ATOM 689 C C . ALA A 1 93 ? 11.618 -10.388 -17.981 1.00 96.75 93 ALA A C 1
ATOM 691 O O . ALA A 1 93 ? 10.767 -9.559 -18.308 1.00 96.75 93 ALA A O 1
ATOM 692 N N . GLU A 1 94 ? 12.654 -10.702 -18.756 1.00 96.75 94 GLU A N 1
ATOM 693 C CA . GLU A 1 94 ? 12.869 -10.130 -20.085 1.00 96.75 94 GLU A CA 1
ATOM 694 C C . GLU A 1 94 ? 11.929 -10.787 -21.106 1.00 96.75 94 GLU A C 1
ATOM 696 O O . GLU A 1 94 ? 12.127 -11.922 -21.537 1.00 96.75 94 GLU A O 1
ATOM 701 N N . VAL A 1 95 ? 10.863 -10.076 -21.471 1.00 97.00 95 VAL A N 1
ATOM 702 C CA . VAL A 1 95 ? 9.872 -10.506 -22.464 1.00 97.00 95 VAL A CA 1
ATOM 703 C C . VAL A 1 95 ? 9.511 -9.336 -23.374 1.00 97.00 95 VAL A C 1
ATOM 705 O O . VAL A 1 95 ? 9.541 -8.177 -22.954 1.00 97.00 95 VAL A O 1
ATOM 708 N N . SER A 1 96 ? 9.139 -9.615 -24.624 1.00 97.81 96 SER A N 1
ATOM 709 C CA . SER A 1 96 ? 8.662 -8.573 -25.540 1.00 97.81 96 SER A CA 1
ATOM 710 C C . SER A 1 96 ? 7.394 -7.910 -24.993 1.00 97.81 96 SER A C 1
ATOM 712 O O . SER A 1 96 ? 6.437 -8.589 -24.623 1.00 97.81 96 SER A O 1
ATOM 714 N N . MET A 1 97 ? 7.371 -6.577 -24.966 1.00 96.69 97 MET A N 1
ATOM 715 C CA . MET A 1 97 ? 6.267 -5.799 -24.403 1.00 96.69 97 MET A CA 1
ATOM 716 C C . MET A 1 97 ? 5.898 -4.606 -25.287 1.00 96.69 97 MET A C 1
ATOM 718 O O . MET A 1 97 ? 6.764 -3.938 -25.844 1.00 96.69 97 MET A O 1
ATOM 722 N N . ILE A 1 98 ? 4.597 -4.321 -25.368 1.00 98.06 98 ILE A N 1
ATOM 723 C CA . ILE A 1 98 ? 4.044 -3.083 -25.929 1.00 98.06 98 ILE A CA 1
ATOM 724 C C . ILE A 1 98 ? 3.523 -2.243 -24.759 1.00 98.06 98 ILE A C 1
ATOM 726 O O . ILE A 1 98 ? 2.818 -2.760 -23.881 1.00 98.06 98 ILE A O 1
ATOM 730 N N . ILE A 1 99 ? 3.879 -0.959 -24.733 1.00 97.69 99 ILE A N 1
ATOM 731 C CA . ILE A 1 99 ? 3.428 0.006 -23.727 1.00 97.69 99 ILE A CA 1
ATOM 732 C C . ILE A 1 99 ? 2.878 1.264 -24.400 1.00 97.69 99 ILE A C 1
ATOM 734 O O . ILE A 1 99 ? 3.490 1.787 -25.327 1.00 97.69 99 ILE A O 1
ATOM 738 N N . GLY A 1 100 ? 1.728 1.740 -23.926 1.00 97.12 100 GLY A N 1
ATOM 739 C CA . GLY A 1 100 ? 1.068 2.942 -24.428 1.00 97.12 100 GLY A CA 1
ATOM 740 C C . GLY A 1 100 ? 0.433 3.763 -23.309 1.00 97.12 100 GLY A C 1
ATOM 741 O O . GLY A 1 100 ? 0.251 3.284 -22.188 1.00 97.12 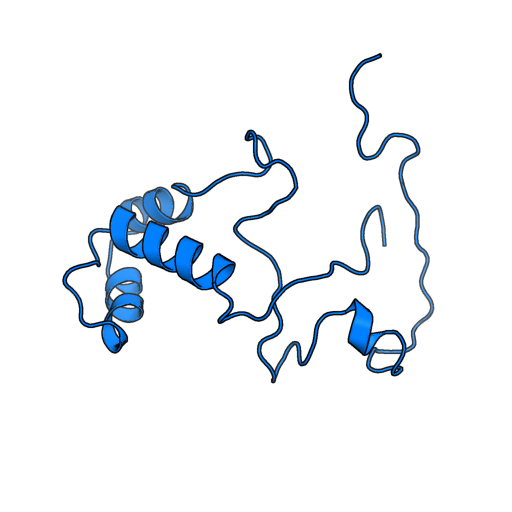100 GLY A O 1
ATOM 742 N N . THR A 1 101 ? 0.096 5.011 -23.624 1.00 96.44 101 THR A N 1
ATOM 743 C CA . THR A 1 101 ? -0.639 5.931 -22.748 1.00 96.44 101 THR A CA 1
ATOM 744 C C . THR A 1 101 ? -1.731 6.625 -23.546 1.00 96.44 101 THR A C 1
ATOM 746 O O . THR A 1 101 ? -1.610 6.797 -24.758 1.00 96.44 101 THR A O 1
ATOM 749 N N . GLN A 1 102 ? -2.791 7.050 -22.865 1.00 95.75 102 GLN A N 1
ATOM 750 C CA . GLN A 1 102 ? -3.744 7.995 -23.438 1.00 95.75 102 GLN A CA 1
ATOM 751 C C . GLN A 1 102 ? -3.106 9.389 -23.472 1.00 95.75 102 GLN A C 1
ATOM 753 O O . GLN A 1 102 ? -2.311 9.718 -22.588 1.00 95.75 102 GLN A O 1
ATOM 758 N N . GLU A 1 103 ? -3.483 10.207 -24.459 1.00 92.94 103 GLU A N 1
ATOM 759 C CA . GLU A 1 103 ? -3.027 11.602 -24.593 1.00 92.94 103 GLU A CA 1
ATOM 760 C C . GLU A 1 103 ? -3.370 12.426 -23.340 1.00 92.94 103 GLU A C 1
ATOM 762 O O . GLU A 1 103 ? -2.541 13.167 -22.818 1.00 92.94 103 GLU A O 1
ATOM 767 N N . ASN A 1 104 ? -4.563 12.192 -22.782 1.00 89.50 104 ASN A N 1
ATOM 768 C CA . ASN A 1 104 ? -5.131 12.966 -21.678 1.00 89.50 104 ASN A CA 1
ATOM 769 C C . ASN A 1 104 ? -5.297 12.133 -20.392 1.00 89.50 104 ASN A C 1
ATOM 771 O O . ASN A 1 104 ? -6.347 12.161 -19.759 1.00 89.50 104 ASN A O 1
ATOM 775 N N . TRP A 1 105 ? -4.269 11.385 -19.981 1.00 82.19 105 TRP A N 1
ATOM 776 C CA . TRP A 1 105 ? -4.341 10.483 -18.813 1.00 82.19 105 TRP A CA 1
ATOM 777 C C . TRP A 1 105 ? -4.726 11.169 -17.480 1.00 82.19 105 TRP A C 1
ATOM 779 O O . TRP A 1 105 ? -5.387 10.559 -16.645 1.00 82.19 105 TRP A O 1
ATOM 789 N N . LEU A 1 106 ? -4.344 12.437 -17.276 1.00 75.50 106 LEU A N 1
ATOM 790 C CA . LEU A 1 106 ? -4.604 13.197 -16.036 1.00 75.50 106 LEU A CA 1
ATOM 791 C C . LEU A 1 106 ? -5.415 14.480 -16.260 1.00 75.50 106 LEU A C 1
ATOM 793 O O . LEU A 1 106 ? -5.314 15.401 -15.449 1.00 75.50 106 LEU A O 1
ATOM 797 N N . SER A 1 107 ? -6.145 14.609 -17.372 1.00 75.44 107 SER A N 1
ATOM 798 C CA . SER A 1 107 ? -6.670 15.918 -17.780 1.00 75.44 107 SER A CA 1
ATOM 799 C C . SER A 1 107 ? -7.526 16.586 -16.698 1.00 75.44 107 SER A C 1
ATOM 801 O O . SER A 1 107 ? -8.594 16.088 -16.336 1.00 75.44 107 SER A O 1
ATOM 803 N N . LYS A 1 108 ? -7.060 17.760 -16.242 1.00 56.88 108 LYS A N 1
ATOM 804 C CA . LYS A 1 108 ? -7.906 18.818 -15.680 1.00 56.88 108 LYS A CA 1
ATOM 805 C C . LYS A 1 108 ? -8.805 19.367 -16.797 1.00 56.88 108 LYS A C 1
ATOM 807 O O . LYS A 1 108 ? -8.323 19.465 -17.928 1.00 56.88 108 LYS A O 1
ATOM 812 N N . PRO A 1 109 ? -10.064 19.744 -16.511 1.00 50.94 109 PRO A N 1
ATOM 813 C CA . PRO A 1 109 ? -10.862 20.482 -17.482 1.00 50.94 109 PRO A CA 1
ATOM 814 C C . PRO A 1 109 ? -10.153 21.800 -17.830 1.00 50.94 109 PRO A C 1
ATOM 816 O O . PRO A 1 109 ? -9.561 22.432 -16.949 1.00 50.94 109 PRO A O 1
ATOM 819 N N . SER A 1 110 ? -10.175 22.139 -19.122 1.00 53.75 110 SER A N 1
ATOM 820 C CA . SER A 1 110 ? -9.694 23.402 -19.701 1.00 53.75 110 SER A CA 1
ATOM 821 C C . SER A 1 110 ? -10.377 24.617 -19.094 1.00 53.75 110 SER A C 1
ATOM 823 O O . SER A 1 110 ? -11.615 24.525 -18.920 1.00 53.75 110 SER A O 1
#

Radius of gyration: 17.73 Å; chains: 1; bounding box: 39×35×48 Å

Secondary structure (DSSP, 8-state):
-BS--------TTSHHHHHHHHHHHHHTT-TTS-GGGHHHHHTTS-HHHHHHHHTSS--TTSTTTTS-SS-----SSSS-S-HHHHGGGT-S-------B--TTTTPPP-

Organism: NCBI:txid2025994

pLDDT: mean 94.26, std 7.75, range [50.94, 98.62]

Sequence (110 aa):
MDSGSITATQPVNSVKAQEIFDTEVEAAGCTSAADSAKLDCLRRVDYDTFANAANNVPAYLGHTSLAFSYARRPDGRTFTASPGLLAPTEKYAEVSMIIGTQENWLSKPS